Protein AF-A0A0C9SZA3-F1 (afdb_monomer)

InterPro domains:
  IPR043502 DNA/RNA polymerase superfamily [SSF56672] (4-58)

Mean predicted aligned error: 5.25 Å

pLDDT: mean 88.77, std 5.73, range [71.56, 97.75]

Nearest PDB structures (foldseek):
  7o0g-assembly1_A  TM=7.148E-01  e=6.617E-01  White-tufted-ear marmoset simian foamy virus
  7o24-assembly1_A  TM=6.869E-01  e=7.089E-01  White-tufted-ear marmoset simian foamy virus
  7o0h-assembly1_A  TM=7.279E-01  e=1.148E+00  White-tufted-ear marmoset simian foamy virus

Sequence (58 aa):
FIYNHLIIMHRILQRLQNVGATVSAKKFLTTVTIVGHKCTLEGRIPHEDKVQKIRDWP

Structure (mmCIF, N/CA/C/O backbone):
data_AF-A0A0C9SZA3-F1
#
_entry.id   AF-A0A0C9SZA3-F1
#
loop_
_atom_site.group_PDB
_atom_site.id
_atom_site.type_symbol
_atom_site.label_atom_id
_atom_site.label_alt_id
_atom_site.label_comp_id
_atom_site.label_asym_id
_atom_site.label_entity_id
_atom_site.label_seq_id
_atom_site.pdbx_PDB_ins_code
_atom_site.Cartn_x
_atom_site.Cartn_y
_atom_site.Cartn_z
_atom_site.occupancy
_atom_site.B_iso_or_equiv
_atom_site.auth_seq_id
_atom_site.auth_comp_id
_atom_site.auth_asym_id
_atom_site.auth_atom_id
_atom_site.pdbx_PDB_model_num
ATOM 1 N N . PHE A 1 1 ? 15.370 8.282 8.162 1.00 71.56 1 PHE A N 1
ATOM 2 C CA . PHE A 1 1 ? 14.343 7.795 7.216 1.00 71.56 1 PHE A CA 1
ATOM 3 C C . PHE A 1 1 ? 13.395 6.774 7.860 1.00 71.56 1 PHE A C 1
ATOM 5 O O . PHE A 1 1 ? 12.220 7.082 8.012 1.00 71.56 1 PHE A O 1
ATOM 12 N N . ILE A 1 2 ? 13.887 5.610 8.312 1.00 77.19 2 ILE A N 1
ATOM 13 C CA . ILE A 1 2 ? 13.046 4.533 8.884 1.00 77.19 2 ILE A CA 1
ATOM 14 C C . ILE A 1 2 ? 12.261 4.997 10.122 1.00 77.19 2 ILE A C 1
ATOM 16 O O . ILE A 1 2 ? 11.067 4.748 10.210 1.00 77.19 2 ILE A O 1
ATOM 20 N N . TYR A 1 3 ? 12.893 5.741 11.035 1.00 84.56 3 TYR A N 1
ATOM 21 C CA . TYR A 1 3 ? 12.227 6.274 12.232 1.00 84.56 3 TYR A CA 1
ATOM 22 C C . TYR A 1 3 ? 11.004 7.151 11.900 1.00 84.56 3 TYR A C 1
ATOM 24 O O . TYR A 1 3 ? 9.912 6.916 12.412 1.00 84.56 3 TYR A O 1
ATOM 32 N N . ASN A 1 4 ? 11.149 8.095 10.963 1.00 87.00 4 ASN A N 1
ATOM 33 C CA . ASN A 1 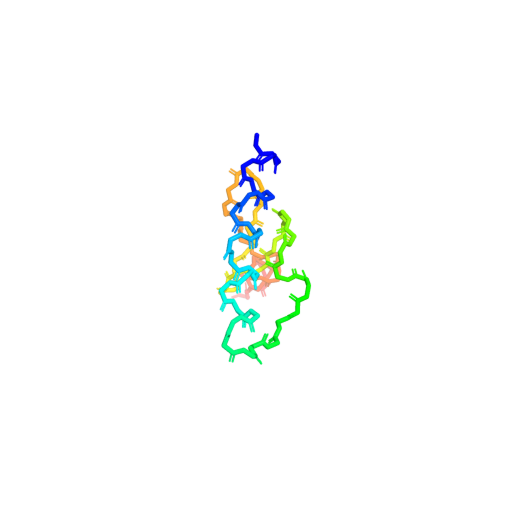4 ? 10.037 8.939 10.510 1.00 87.00 4 ASN A CA 1
ATOM 34 C C . ASN A 1 4 ? 8.933 8.114 9.831 1.00 87.00 4 ASN A C 1
ATOM 36 O O . ASN A 1 4 ? 7.755 8.381 10.056 1.00 87.00 4 ASN A O 1
ATOM 40 N N . HIS A 1 5 ? 9.298 7.094 9.042 1.00 84.44 5 HIS A N 1
ATOM 41 C CA . HIS A 1 5 ? 8.334 6.159 8.448 1.00 84.44 5 HIS A CA 1
ATOM 42 C C . HIS A 1 5 ? 7.528 5.437 9.532 1.00 84.44 5 HIS A C 1
ATOM 44 O O . HIS A 1 5 ? 6.304 5.429 9.473 1.00 84.44 5 HIS A O 1
ATOM 50 N N . LEU A 1 6 ? 8.191 4.908 10.564 1.00 89.50 6 LEU A N 1
ATOM 51 C CA . LEU A 1 6 ? 7.528 4.225 11.678 1.00 89.50 6 LEU A CA 1
ATOM 52 C C . LEU A 1 6 ? 6.589 5.157 12.456 1.00 89.50 6 LEU A C 1
ATOM 54 O O . LEU A 1 6 ? 5.472 4.751 12.769 1.00 89.50 6 LEU A O 1
ATOM 58 N N . ILE A 1 7 ? 6.980 6.413 12.698 1.00 94.50 7 ILE A N 1
ATOM 59 C CA . ILE A 1 7 ? 6.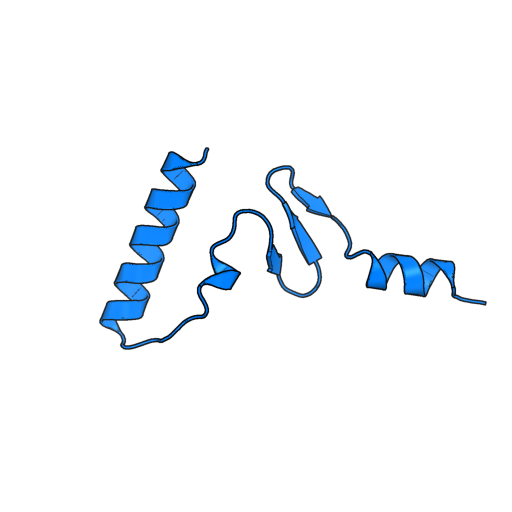105 7.414 13.335 1.00 94.50 7 ILE A CA 1
ATOM 60 C C . ILE A 1 7 ? 4.858 7.683 12.487 1.00 94.50 7 ILE A C 1
ATOM 62 O O . ILE A 1 7 ? 3.740 7.709 13.006 1.00 94.50 7 ILE A O 1
ATOM 66 N N . ILE A 1 8 ? 5.029 7.877 11.176 1.00 91.75 8 ILE A N 1
ATOM 67 C CA . ILE A 1 8 ? 3.908 8.117 10.259 1.00 91.75 8 ILE A CA 1
ATOM 68 C C . ILE A 1 8 ? 2.964 6.911 10.256 1.00 91.75 8 ILE A C 1
ATOM 70 O O . ILE A 1 8 ? 1.750 7.093 10.377 1.00 91.75 8 ILE A O 1
ATOM 74 N N . MET A 1 9 ? 3.507 5.693 10.180 1.00 91.31 9 MET A N 1
ATOM 75 C CA . MET A 1 9 ? 2.706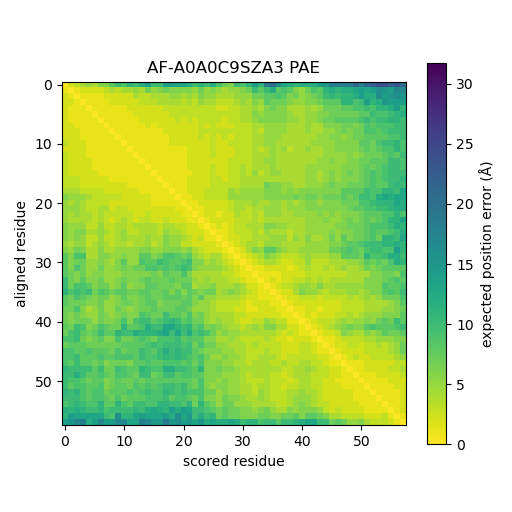 4.470 10.197 1.00 91.31 9 MET A CA 1
ATOM 76 C C . MET A 1 9 ? 1.975 4.280 11.519 1.00 91.31 9 MET A C 1
ATOM 78 O O . MET A 1 9 ? 0.784 3.981 11.499 1.00 91.31 9 MET A O 1
ATOM 82 N N . HIS A 1 10 ? 2.627 4.542 12.652 1.00 93.81 10 HIS A N 1
ATOM 83 C CA . HIS A 1 10 ? 1.984 4.500 13.963 1.00 93.81 10 HIS A CA 1
ATOM 84 C C . HIS A 1 10 ? 0.773 5.444 14.026 1.00 93.81 10 HIS A C 1
ATOM 86 O O . HIS A 1 10 ? -0.324 5.024 14.391 1.00 93.81 10 HIS A O 1
ATOM 92 N N . ARG A 1 11 ? 0.930 6.691 13.561 1.00 96.12 11 ARG A N 1
ATOM 93 C CA . ARG A 1 11 ? -0.163 7.676 13.532 1.00 96.12 11 ARG A CA 1
ATOM 94 C C . ARG A 1 11 ? -1.325 7.247 12.631 1.00 96.12 11 ARG A C 1
ATOM 96 O O . ARG A 1 11 ? -2.482 7.505 12.958 1.00 96.12 11 ARG A O 1
ATOM 103 N N . ILE A 1 12 ? -1.036 6.635 11.481 1.00 94.56 12 ILE A N 1
ATOM 104 C CA . ILE A 1 12 ? -2.068 6.134 10.559 1.00 94.56 12 ILE A CA 1
ATOM 105 C C . ILE A 1 12 ? -2.808 4.948 11.183 1.00 94.56 12 ILE A C 1
ATOM 107 O O . ILE A 1 12 ? -4.037 4.940 11.192 1.00 94.56 12 ILE A O 1
ATOM 111 N N . LEU A 1 13 ? -2.076 3.980 11.737 1.00 95.00 13 LEU A N 1
ATOM 112 C CA . LEU A 1 13 ? -2.650 2.792 12.366 1.00 95.00 13 LEU A CA 1
ATOM 113 C C . LEU A 1 13 ? -3.547 3.153 13.549 1.00 95.00 13 LEU A C 1
ATOM 115 O O . LEU A 1 13 ? -4.662 2.649 13.625 1.00 95.00 13 LEU A O 1
ATOM 119 N N . GLN A 1 14 ? -3.118 4.083 14.403 1.00 96.69 14 GLN A N 1
ATOM 120 C CA . GLN A 1 14 ? -3.928 4.560 15.524 1.00 96.69 14 GLN A CA 1
ATOM 121 C C . GLN A 1 14 ? -5.263 5.160 15.050 1.00 96.69 14 GLN A C 1
ATOM 123 O O . GLN A 1 14 ? -6.317 4.870 15.608 1.00 96.69 14 GLN A O 1
ATOM 128 N N . ARG A 1 15 ? -5.249 5.965 13.979 1.00 96.94 15 ARG A N 1
ATOM 129 C CA . ARG A 1 15 ? -6.479 6.547 13.412 1.00 96.94 15 ARG A CA 1
ATOM 130 C C . ARG A 1 15 ? -7.405 5.488 12.822 1.00 96.94 15 ARG A C 1
ATOM 132 O O . ARG A 1 15 ? -8.613 5.590 12.998 1.00 96.94 15 ARG A O 1
ATOM 139 N N . LEU A 1 16 ? -6.848 4.491 12.138 1.00 96.69 16 LEU A N 1
ATOM 140 C CA . LEU A 1 16 ? -7.618 3.376 11.583 1.00 96.69 16 LEU A CA 1
ATOM 141 C C . LEU A 1 16 ? -8.240 2.520 12.690 1.00 96.69 16 LEU A C 1
ATOM 143 O O . LEU A 1 16 ? -9.413 2.169 12.602 1.00 96.69 16 LEU A O 1
ATOM 147 N N . GLN A 1 17 ? -7.485 2.254 13.755 1.00 96.19 17 GLN A N 1
ATOM 148 C CA . GLN A 1 17 ? -7.972 1.530 14.924 1.00 96.19 17 GLN A CA 1
ATOM 149 C C . GLN A 1 17 ? -9.142 2.263 15.591 1.00 96.19 17 GLN A C 1
ATOM 151 O O . GLN A 1 17 ? -10.152 1.634 15.895 1.00 96.19 17 GLN A O 1
ATOM 156 N N . ASN A 1 18 ? -9.050 3.588 15.751 1.00 97.75 18 ASN A N 1
ATOM 157 C CA . ASN A 1 18 ? -10.105 4.396 16.373 1.00 97.75 18 ASN A CA 1
ATOM 158 C C . ASN A 1 18 ? -11.448 4.340 15.627 1.00 97.75 18 ASN A C 1
ATOM 160 O O . ASN A 1 18 ? -12.486 4.571 16.237 1.00 97.75 18 ASN A O 1
ATOM 164 N N . VAL A 1 19 ? -11.440 4.044 14.324 1.00 97.56 19 VAL A N 1
ATOM 165 C CA . VAL A 1 19 ? -12.660 3.900 13.509 1.00 97.56 19 VAL A CA 1
ATOM 166 C C . VAL A 1 19 ? -13.034 2.435 13.251 1.00 97.56 19 VAL A C 1
ATOM 168 O O . VAL A 1 19 ? -13.929 2.166 12.455 1.00 97.56 19 VAL A O 1
ATOM 171 N N . GLY A 1 20 ? -12.340 1.478 13.878 1.00 96.81 20 GLY A N 1
ATOM 172 C CA . GLY A 1 20 ? -12.569 0.043 13.681 1.00 96.81 20 GLY A CA 1
ATOM 173 C C . GLY A 1 20 ? -12.176 -0.477 12.293 1.00 96.81 20 GLY A C 1
ATOM 174 O O . GLY A 1 20 ? -12.627 -1.545 11.881 1.00 96.81 20 GLY A O 1
ATOM 175 N N . ALA A 1 21 ? -11.349 0.259 11.543 1.00 96.81 21 ALA A N 1
ATOM 176 C CA . ALA A 1 21 ? -10.931 -0.150 10.209 1.00 96.81 21 ALA A CA 1
ATOM 177 C C . ALA A 1 21 ? -9.861 -1.249 10.270 1.00 96.81 21 ALA A C 1
ATOM 179 O O . ALA A 1 21 ? -8.887 -1.160 11.017 1.00 96.81 21 ALA A O 1
ATOM 180 N N . THR A 1 22 ? -10.002 -2.253 9.404 1.00 95.00 22 THR A N 1
ATOM 181 C CA . THR A 1 22 ? -8.993 -3.302 9.210 1.00 95.00 22 THR A CA 1
ATOM 182 C C . THR A 1 22 ? -8.232 -3.058 7.913 1.00 95.00 22 THR A C 1
ATOM 184 O O . THR A 1 22 ? -8.815 -2.764 6.869 1.00 95.00 22 THR A O 1
ATOM 187 N N . VAL A 1 23 ? -6.909 -3.188 7.963 1.00 91.44 23 VAL A N 1
ATOM 188 C CA . VAL A 1 23 ? -6.022 -2.967 6.817 1.00 91.44 23 VAL A CA 1
ATOM 189 C C . VAL A 1 23 ? -4.977 -4.070 6.719 1.00 91.44 23 VAL A C 1
ATOM 191 O O . VAL A 1 23 ? -4.495 -4.591 7.718 1.00 91.44 23 VAL A O 1
ATOM 194 N N . SER A 1 24 ? -4.593 -4.414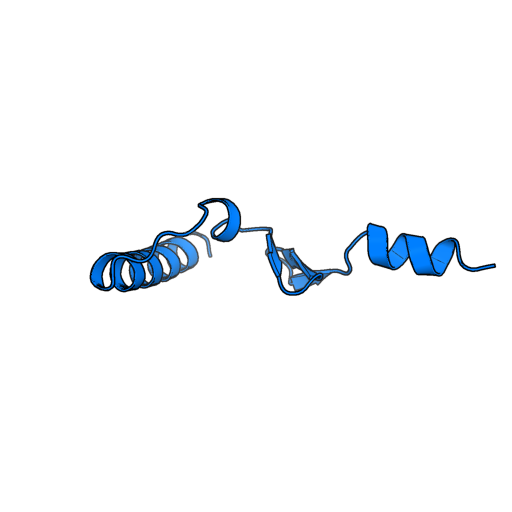 5.491 1.00 90.75 24 SER A N 1
ATOM 195 C CA . SER A 1 24 ? -3.516 -5.378 5.251 1.00 90.75 24 SER A CA 1
ATOM 196 C C . SER A 1 24 ? -2.157 -4.792 5.637 1.00 90.75 24 SER A C 1
ATOM 198 O O . SER A 1 24 ? -1.753 -3.759 5.094 1.00 90.75 24 SER A O 1
ATOM 200 N N . ALA A 1 25 ? -1.401 -5.523 6.461 1.00 86.38 25 ALA A N 1
ATOM 201 C CA . ALA A 1 25 ? -0.038 -5.172 6.864 1.00 86.38 25 ALA A CA 1
ATOM 202 C C . ALA A 1 25 ? 0.908 -4.923 5.670 1.00 86.38 25 ALA A C 1
ATOM 204 O O . ALA A 1 25 ? 1.766 -4.044 5.726 1.00 86.38 25 ALA A O 1
ATOM 205 N N . LYS A 1 26 ? 0.697 -5.622 4.541 1.00 85.44 26 LYS A N 1
ATOM 206 C CA . LYS A 1 26 ? 1.506 -5.481 3.313 1.00 85.44 26 LYS A CA 1
ATOM 207 C C . LYS A 1 26 ? 1.519 -4.055 2.741 1.00 85.44 26 LYS A C 1
ATOM 209 O O . LYS A 1 26 ? 2.419 -3.720 1.983 1.00 85.44 26 LYS A O 1
ATOM 214 N N . LYS A 1 27 ? 0.538 -3.214 3.093 1.00 82.31 27 LYS A N 1
ATOM 215 C CA . LYS A 1 27 ? 0.455 -1.818 2.633 1.00 82.31 27 LYS A CA 1
ATOM 216 C C . LYS A 1 27 ? 1.426 -0.873 3.358 1.00 82.31 27 LYS A C 1
ATOM 218 O O . LYS A 1 27 ? 1.609 0.246 2.896 1.00 82.31 27 LYS A O 1
ATOM 223 N N . PHE A 1 28 ? 2.046 -1.309 4.457 1.00 83.38 28 PHE A N 1
ATOM 224 C CA . PHE A 1 28 ? 2.935 -0.485 5.290 1.00 83.38 28 PHE A CA 1
ATOM 225 C C . PHE A 1 28 ? 4.432 -0.742 5.054 1.00 83.38 28 PHE A C 1
ATOM 227 O O . PHE A 1 28 ? 5.281 -0.179 5.751 1.00 83.38 28 PHE A O 1
ATOM 234 N N . LEU A 1 29 ? 4.763 -1.582 4.070 1.00 84.31 29 LEU A N 1
ATOM 235 C CA . LEU A 1 29 ? 6.141 -1.866 3.681 1.00 84.31 29 LEU A CA 1
ATOM 236 C C . LEU A 1 29 ? 6.797 -0.634 3.035 1.00 84.31 29 LEU A C 1
ATOM 238 O O . LEU A 1 29 ? 6.132 0.241 2.485 1.00 84.31 29 LEU A O 1
ATOM 242 N N . THR A 1 30 ? 8.125 -0.576 3.085 1.00 78.94 30 THR A N 1
ATOM 243 C CA . THR A 1 30 ? 8.933 0.489 2.463 1.00 78.94 30 THR A CA 1
ATOM 244 C C . THR A 1 30 ? 8.959 0.412 0.937 1.00 78.94 30 THR A C 1
ATOM 246 O O . THR A 1 30 ? 9.309 1.388 0.280 1.00 78.94 30 THR A O 1
ATOM 249 N N . THR A 1 31 ? 8.593 -0.740 0.370 1.00 85.44 31 THR A N 1
ATOM 250 C CA . THR A 1 31 ? 8.384 -0.928 -1.066 1.00 85.44 31 THR A CA 1
ATOM 251 C C . THR A 1 31 ? 7.010 -1.535 -1.292 1.00 85.44 31 THR A C 1
ATOM 253 O O . THR A 1 31 ? 6.728 -2.631 -0.811 1.00 85.44 31 THR A O 1
ATOM 256 N N . VAL A 1 32 ? 6.145 -0.813 -2.003 1.00 85.31 32 VAL A N 1
ATOM 257 C CA . VAL A 1 32 ? 4.737 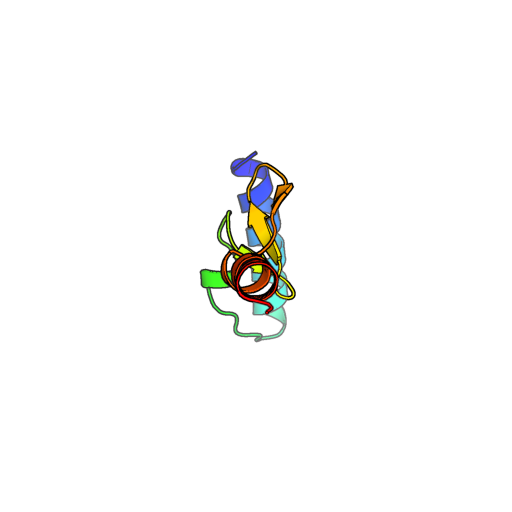-1.182 -2.199 1.00 85.31 32 VAL A CA 1
ATOM 258 C C . VAL A 1 32 ? 4.239 -0.763 -3.576 1.00 85.31 32 VAL A C 1
ATOM 260 O O . VAL A 1 32 ? 4.675 0.245 -4.131 1.00 85.31 32 VAL A O 1
ATOM 263 N N . THR A 1 33 ? 3.275 -1.510 -4.112 1.00 86.25 33 THR A N 1
ATOM 264 C CA . THR A 1 33 ? 2.555 -1.106 -5.322 1.00 86.25 33 THR A CA 1
ATOM 265 C C . THR A 1 33 ? 1.386 -0.197 -4.946 1.00 86.25 33 THR A C 1
ATOM 267 O O . THR A 1 33 ? 0.446 -0.627 -4.278 1.00 86.25 33 THR A O 1
ATOM 270 N N . ILE A 1 34 ? 1.431 1.062 -5.385 1.00 82.44 34 ILE A N 1
ATOM 271 C CA . ILE A 1 34 ? 0.387 2.070 -5.168 1.00 82.44 34 ILE A CA 1
ATOM 272 C C . ILE A 1 34 ? -0.155 2.485 -6.534 1.00 82.44 34 ILE A C 1
ATOM 274 O O . ILE A 1 34 ? 0.594 2.971 -7.376 1.00 82.44 34 ILE A O 1
ATOM 278 N N . VAL A 1 35 ? -1.454 2.269 -6.771 1.00 84.06 35 VAL A N 1
ATOM 279 C CA . VAL A 1 35 ? -2.134 2.614 -8.042 1.00 84.06 35 VAL A CA 1
ATOM 280 C C . VAL A 1 35 ? -1.385 2.041 -9.266 1.00 84.06 35 VAL A C 1
ATOM 282 O O . VAL A 1 35 ? -1.217 2.665 -10.308 1.00 84.06 35 VAL A O 1
ATOM 285 N N . GLY A 1 36 ? -0.860 0.819 -9.131 1.00 80.00 36 GLY A N 1
ATOM 286 C CA . GLY A 1 36 ? -0.114 0.138 -10.193 1.00 80.00 36 GLY A CA 1
ATOM 287 C C . GLY A 1 36 ? 1.274 0.721 -10.496 1.00 80.00 36 GLY A C 1
ATOM 288 O O . GLY A 1 36 ? 1.830 0.407 -11.547 1.00 80.00 36 GLY A O 1
ATOM 289 N N . HIS A 1 37 ? 1.824 1.567 -9.627 1.00 81.69 37 HIS A N 1
ATOM 290 C CA . HIS A 1 37 ? 3.227 1.981 -9.651 1.00 81.69 37 HIS A CA 1
ATOM 291 C C . HIS A 1 37 ? 3.970 1.317 -8.503 1.00 81.69 37 HIS A C 1
ATOM 293 O O . HIS A 1 37 ? 3.442 1.236 -7.395 1.00 81.69 37 HIS A O 1
ATOM 299 N N . LYS A 1 38 ? 5.195 0.859 -8.755 1.00 88.56 38 LYS A N 1
ATOM 300 C CA . LYS A 1 38 ? 6.055 0.312 -7.713 1.00 88.56 38 LYS A CA 1
ATOM 301 C C . LYS A 1 38 ? 6.776 1.484 -7.051 1.00 88.56 38 LYS A C 1
ATOM 303 O O . LYS A 1 38 ? 7.607 2.148 -7.661 1.00 88.56 38 LYS A O 1
ATOM 308 N N . CYS A 1 39 ? 6.406 1.778 -5.813 1.00 86.81 39 CYS A N 1
ATOM 309 C CA . CYS A 1 39 ? 7.017 2.833 -5.016 1.00 86.81 39 CYS A CA 1
ATOM 310 C C . CYS A 1 39 ? 8.105 2.211 -4.144 1.00 86.81 39 CYS A C 1
ATOM 312 O O . CYS A 1 39 ? 7.821 1.281 -3.391 1.00 86.81 39 CYS A O 1
ATOM 314 N N . THR A 1 40 ? 9.327 2.719 -4.255 1.00 87.75 40 THR A N 1
ATOM 315 C CA . THR A 1 40 ? 10.487 2.339 -3.445 1.00 87.75 40 THR A CA 1
ATOM 316 C C . THR A 1 40 ? 10.934 3.527 -2.595 1.00 87.75 40 THR A C 1
ATOM 318 O O . THR A 1 40 ? 10.384 4.627 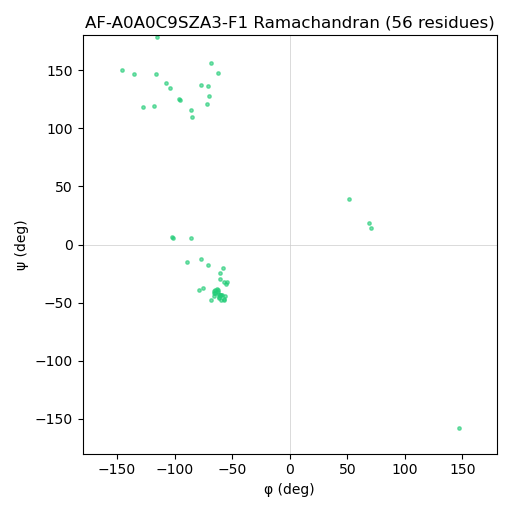-2.680 1.00 87.75 40 THR A O 1
ATOM 321 N N . LEU A 1 41 ? 11.968 3.309 -1.783 1.00 82.88 41 LEU A N 1
ATOM 322 C CA . LEU A 1 41 ? 12.638 4.366 -1.024 1.00 82.88 41 LEU A CA 1
ATOM 323 C C . LEU A 1 41 ? 13.246 5.459 -1.911 1.00 82.88 41 LEU A C 1
ATOM 325 O O . LEU A 1 41 ? 13.333 6.609 -1.493 1.00 82.88 41 LEU A O 1
ATOM 329 N N . GLU A 1 42 ? 13.656 5.090 -3.120 1.00 84.00 42 GLU A N 1
ATOM 330 C CA . GLU A 1 42 ? 14.360 5.964 -4.062 1.00 84.00 42 GLU A CA 1
ATOM 331 C C . GLU A 1 42 ? 13.398 6.728 -4.975 1.00 84.00 42 GLU A C 1
ATOM 333 O O . GLU A 1 42 ? 13.779 7.715 -5.598 1.00 84.00 42 GLU A O 1
ATOM 338 N N . GLY A 1 43 ? 12.133 6.307 -5.043 1.00 83.12 43 GLY A N 1
ATOM 339 C CA . GLY A 1 43 ? 11.115 6.988 -5.827 1.00 83.12 43 GLY A CA 1
ATOM 340 C C . GLY A 1 43 ? 10.081 6.044 -6.419 1.00 83.12 43 GLY A C 1
ATOM 341 O O . GLY A 1 43 ? 9.834 4.939 -5.937 1.00 83.12 43 GLY A O 1
ATOM 342 N N . ARG A 1 44 ? 9.418 6.511 -7.475 1.00 87.00 44 ARG A N 1
ATOM 343 C CA . ARG A 1 44 ? 8.432 5.720 -8.214 1.00 87.00 44 ARG A CA 1
ATOM 344 C C . ARG A 1 44 ? 9.110 5.093 -9.418 1.00 87.00 44 ARG A C 1
ATOM 346 O O . ARG A 1 44 ? 9.647 5.811 -10.253 1.00 87.00 44 ARG A O 1
ATOM 353 N N . ILE A 1 45 ? 9.010 3.777 -9.530 1.00 89.62 45 ILE A N 1
ATOM 354 C CA . ILE A 1 45 ? 9.439 3.033 -10.709 1.00 89.62 45 ILE A CA 1
ATOM 355 C C . ILE A 1 45 ? 8.229 2.363 -11.372 1.00 89.62 45 ILE A C 1
ATOM 357 O O . ILE A 1 45 ? 7.246 2.009 -10.700 1.00 89.62 45 ILE A O 1
ATOM 361 N N . PRO A 1 46 ? 8.238 2.229 -12.708 1.00 87.06 46 PRO A N 1
ATOM 362 C CA . PRO A 1 46 ? 7.197 1.495 -13.401 1.00 87.06 46 PRO A CA 1
ATOM 363 C C . PRO A 1 46 ? 7.203 0.033 -12.945 1.00 87.06 46 PRO A C 1
ATOM 365 O O . PRO A 1 46 ? 8.233 -0.531 -12.578 1.00 87.06 46 PRO A O 1
ATOM 368 N N . HIS A 1 47 ? 6.020 -0.570 -12.918 1.00 88.88 47 HIS A N 1
ATOM 369 C CA . HIS A 1 47 ? 5.904 -1.993 -12.632 1.00 88.88 47 HIS A CA 1
ATOM 370 C C . HIS A 1 47 ? 6.445 -2.789 -13.823 1.00 88.88 47 HIS A C 1
ATOM 372 O O . HIS A 1 47 ? 6.095 -2.450 -14.954 1.00 88.88 47 HIS A O 1
ATOM 378 N N . GLU A 1 48 ? 7.232 -3.841 -13.581 1.00 88.25 48 GLU A N 1
ATOM 379 C CA . GLU A 1 48 ? 7.862 -4.615 -14.662 1.00 88.25 48 GLU A CA 1
ATOM 380 C C . GLU A 1 48 ? 6.809 -5.135 -15.646 1.00 88.25 48 GLU A C 1
ATOM 382 O O . GLU A 1 48 ? 6.931 -4.903 -16.837 1.00 88.25 48 GLU A O 1
ATOM 387 N N . ASP A 1 49 ? 5.686 -5.670 -15.156 1.00 88.31 49 ASP A N 1
ATOM 388 C CA . ASP A 1 49 ? 4.571 -6.132 -15.997 1.00 88.31 49 ASP A CA 1
ATOM 389 C C . ASP A 1 49 ? 4.026 -5.055 -16.952 1.00 88.31 49 ASP A C 1
ATOM 391 O O . ASP A 1 49 ? 3.582 -5.359 -18.057 1.00 88.31 49 ASP A O 1
ATOM 395 N N . LYS A 1 50 ? 4.029 -3.780 -16.535 1.00 87.00 50 LYS A N 1
ATOM 396 C CA . LYS A 1 50 ? 3.594 -2.666 -17.393 1.00 87.00 50 LYS A CA 1
ATOM 397 C C . LYS A 1 50 ? 4.648 -2.339 -18.448 1.00 87.00 50 LYS A C 1
ATOM 399 O O . LYS A 1 50 ? 4.280 -2.020 -19.572 1.00 87.00 50 LYS A O 1
ATOM 404 N N . VAL A 1 51 ? 5.929 -2.417 -18.086 1.00 90.69 51 VAL A N 1
ATOM 405 C CA . VAL A 1 51 ? 7.048 -2.238 -19.024 1.00 90.69 51 VAL A CA 1
ATOM 406 C C . VAL A 1 51 ? 7.060 -3.374 -20.043 1.00 90.69 51 VAL A C 1
ATOM 408 O O . VAL A 1 51 ? 7.174 -3.125 -21.238 1.00 90.69 51 VAL A O 1
ATOM 411 N N . GLN A 1 52 ? 6.863 -4.607 -19.581 1.00 91.81 52 GLN A N 1
ATOM 412 C CA . GLN A 1 52 ? 6.874 -5.808 -20.399 1.00 91.81 52 GLN A CA 1
ATOM 413 C C . GLN A 1 52 ? 5.761 -5.783 -21.450 1.00 91.81 52 GLN A C 1
ATOM 415 O O . GLN A 1 52 ? 6.031 -6.017 -22.617 1.00 91.81 52 GLN A O 1
ATOM 420 N N . LYS A 1 53 ? 4.546 -5.350 -21.086 1.00 91.44 53 LYS A N 1
ATOM 421 C CA . LYS A 1 53 ? 3.449 -5.147 -22.052 1.00 91.44 53 LYS A CA 1
ATOM 422 C C . LYS A 1 53 ? 3.776 -4.176 -23.189 1.00 91.44 53 LYS A C 1
ATOM 424 O O . LYS A 1 53 ? 3.224 -4.329 -24.269 1.00 91.44 53 LYS A O 1
ATOM 429 N N . ILE A 1 54 ? 4.604 -3.161 -22.937 1.00 92.19 54 ILE A N 1
ATOM 430 C CA . ILE A 1 54 ? 5.039 -2.217 -23.977 1.00 92.19 54 ILE A CA 1
ATOM 431 C C . ILE A 1 54 ? 6.150 -2.845 -24.824 1.00 92.19 54 ILE A C 1
ATOM 433 O O . ILE A 1 54 ? 6.160 -2.666 -26.034 1.00 92.19 54 ILE A O 1
ATOM 437 N N . ARG A 1 55 ? 7.077 -3.583 -24.199 1.00 93.06 55 ARG A N 1
ATOM 438 C CA . ARG A 1 55 ? 8.164 -4.284 -24.903 1.00 93.06 55 ARG A CA 1
ATOM 439 C C . ARG A 1 55 ? 7.655 -5.388 -25.827 1.00 93.06 55 ARG A C 1
ATOM 441 O O . ARG A 1 55 ? 8.189 -5.542 -26.915 1.00 93.06 55 ARG A O 1
ATOM 448 N N . ASP A 1 56 ? 6.637 -6.119 -25.389 1.00 95.75 56 ASP A N 1
ATOM 449 C CA . ASP A 1 56 ? 6.027 -7.227 -26.130 1.00 95.75 56 ASP A CA 1
ATOM 450 C C . ASP A 1 56 ? 4.948 -6.757 -27.116 1.00 95.75 56 ASP A C 1
ATOM 452 O O . ASP A 1 56 ? 4.237 -7.579 -27.695 1.00 95.75 56 ASP A O 1
ATOM 456 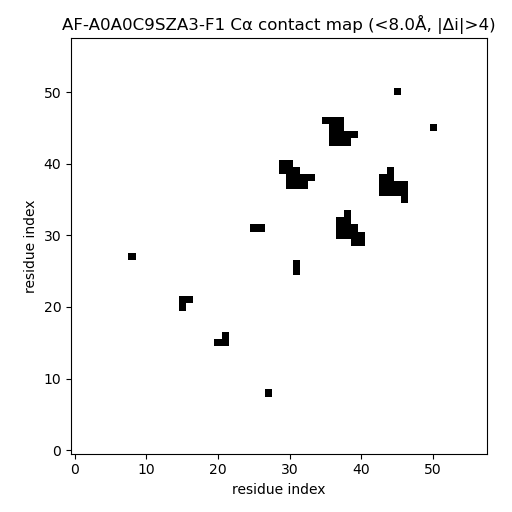N N . TRP A 1 57 ? 4.776 -5.442 -27.279 1.00 90.25 57 TRP A N 1
ATOM 457 C CA . TRP A 1 57 ? 3.819 -4.891 -28.226 1.00 90.25 57 TRP A CA 1
ATOM 458 C C . TRP A 1 57 ? 4.332 -5.101 -29.667 1.00 90.25 57 TRP A C 1
ATOM 460 O O . TRP A 1 57 ? 5.429 -4.623 -29.966 1.00 90.25 57 TRP A O 1
ATOM 470 N N . PRO A 1 58 ? 3.587 -5.808 -30.542 1.00 84.19 58 PRO A N 1
ATOM 471 C CA . PRO A 1 58 ? 4.008 -6.109 -31.912 1.00 84.19 58 PRO A CA 1
ATOM 472 C C . PRO A 1 58 ? 3.993 -4.896 -32.851 1.00 84.19 58 PRO A C 1
ATOM 474 O O . PRO A 1 58 ? 3.173 -3.970 -32.640 1.00 84.19 58 PRO A O 1
#

Foldseek 3Di:
D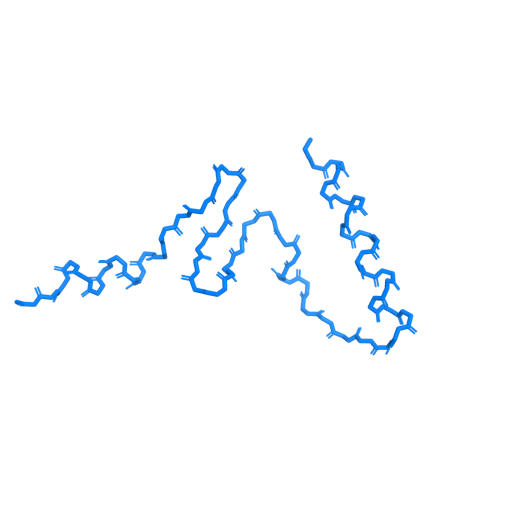VVVLVVVVVVVVVVCVVVVHDDDPQCSDQWDQDPQWTAHPVGTDHDVVVVVCVVPDD

Secondary structure (DSSP, 8-state):
-HHHHHHHHHHHHHHHHHTT----GGGGSSSEEETTEEE-SS-EEE-HHHHHHHHT--

Radius of gyration: 15.48 Å; Cα contacts (8 Å, |Δi|>4): 31; chains: 1; bounding box: 27×16×48 Å

Organism: NCBI:txid664439

Solvent-accessible surfac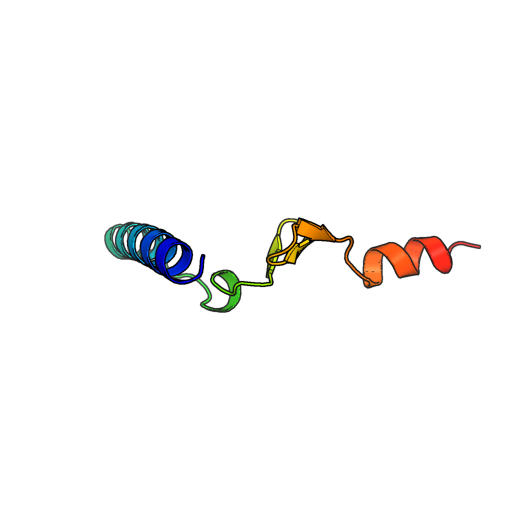e area (backbone atoms only — not comparable to full-atom values): 3628 Å² total; per-residue (Å²): 111,69,68,60,50,52,53,53,49,51,57,51,50,53,56,33,54,76,71,71,54,85,78,67,72,74,77,74,47,74,60,38,76,56,96,78,30,32,33,43,88,90,43,80,40,82,32,64,72,62,53,46,58,60,70,70,54,131